Protein AF-A0A6L8N680-F1 (afdb_monomer_lite)

Structure (mmCIF, N/CA/C/O backbone):
data_AF-A0A6L8N680-F1
#
_entry.id   AF-A0A6L8N680-F1
#
loop_
_atom_site.group_PDB
_atom_site.id
_atom_site.type_symbol
_atom_site.label_atom_id
_atom_site.label_alt_id
_atom_site.label_comp_id
_atom_site.label_asym_id
_atom_site.label_entity_id
_atom_site.label_seq_id
_atom_site.pdbx_PDB_ins_code
_atom_site.Cartn_x
_atom_site.Cartn_y
_atom_site.Cartn_z
_atom_site.occupancy
_atom_site.B_iso_or_equiv
_atom_site.auth_seq_id
_atom_site.auth_comp_id
_atom_site.auth_asym_id
_atom_site.auth_atom_id
_atom_site.pdbx_PDB_model_num
ATOM 1 N N . MET A 1 1 ? 29.793 -13.657 1.463 1.00 43.03 1 MET A N 1
ATOM 2 C CA . MET A 1 1 ? 28.678 -14.416 0.861 1.00 43.03 1 MET A CA 1
ATOM 3 C C . MET A 1 1 ? 27.948 -13.471 -0.080 1.00 43.03 1 MET A C 1
ATOM 5 O O . MET A 1 1 ? 27.158 -12.660 0.374 1.00 43.03 1 MET A O 1
ATOM 9 N N . THR A 1 2 ? 28.322 -13.461 -1.357 1.00 38.69 2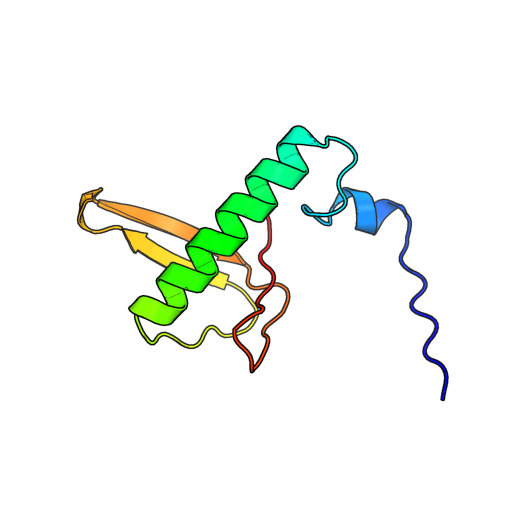 THR A N 1
ATOM 10 C CA . THR A 1 2 ? 27.743 -12.578 -2.380 1.00 38.69 2 THR A CA 1
ATOM 11 C C . THR A 1 2 ? 26.576 -13.303 -3.038 1.00 38.69 2 THR A C 1
ATOM 13 O O . THR A 1 2 ? 26.794 -14.258 -3.779 1.00 38.69 2 THR A O 1
ATOM 16 N N . ALA A 1 3 ? 25.345 -12.898 -2.726 1.00 41.53 3 ALA A N 1
ATOM 17 C CA . ALA A 1 3 ? 24.161 -13.387 -3.419 1.00 41.53 3 ALA A CA 1
ATOM 18 C C . ALA A 1 3 ? 24.020 -12.618 -4.740 1.00 41.53 3 ALA A C 1
ATOM 20 O O . ALA A 1 3 ? 23.645 -11.449 -4.755 1.00 41.53 3 ALA A O 1
ATOM 21 N N . THR A 1 4 ? 24.373 -13.261 -5.847 1.00 48.81 4 THR A N 1
ATOM 22 C CA . THR A 1 4 ? 24.053 -12.805 -7.199 1.00 48.81 4 THR A CA 1
ATOM 23 C C . THR A 1 4 ? 22.566 -13.061 -7.441 1.00 48.81 4 THR A C 1
ATOM 25 O O . THR A 1 4 ? 22.162 -14.183 -7.735 1.00 48.81 4 THR A O 1
ATOM 28 N N . THR A 1 5 ? 21.724 -12.040 -7.299 1.00 58.75 5 THR A N 1
ATOM 29 C CA . THR A 1 5 ? 20.357 -12.075 -7.827 1.00 58.75 5 THR A CA 1
ATOM 30 C C . THR A 1 5 ? 20.433 -11.938 -9.343 1.00 58.75 5 THR A C 1
ATOM 32 O O . THR A 1 5 ? 20.576 -10.849 -9.892 1.00 58.75 5 THR A O 1
ATOM 35 N N . THR A 1 6 ? 20.379 -13.068 -10.044 1.00 51.28 6 THR A N 1
ATOM 36 C CA . THR A 1 6 ? 20.139 -13.089 -11.488 1.00 51.28 6 THR A CA 1
ATOM 37 C C . THR A 1 6 ? 18.674 -12.725 -11.727 1.00 51.28 6 THR A C 1
ATOM 39 O O . THR A 1 6 ? 17.813 -13.596 -11.810 1.00 51.28 6 THR A O 1
ATOM 42 N N . THR A 1 7 ? 18.371 -11.428 -11.795 1.00 60.59 7 THR A N 1
ATOM 43 C CA . THR A 1 7 ? 17.049 -10.951 -12.214 1.00 60.59 7 THR A CA 1
ATOM 44 C C . THR A 1 7 ? 16.866 -11.278 -13.693 1.00 60.59 7 THR A C 1
ATOM 46 O O . THR A 1 7 ? 17.558 -10.744 -14.559 1.00 60.59 7 THR A O 1
ATOM 49 N N . THR A 1 8 ? 15.957 -12.206 -13.987 1.00 59.84 8 THR A N 1
ATOM 50 C CA . THR A 1 8 ? 15.570 -12.569 -15.352 1.00 59.84 8 THR A CA 1
ATOM 51 C C . THR A 1 8 ? 14.981 -11.336 -16.057 1.00 59.84 8 THR A C 1
ATOM 53 O O . THR A 1 8 ? 14.124 -10.675 -15.477 1.00 59.84 8 THR A O 1
ATOM 56 N N . PRO A 1 9 ? 15.360 -11.015 -17.306 1.00 55.81 9 PRO A N 1
ATOM 57 C CA . PRO A 1 9 ? 14.894 -9.805 -17.999 1.00 55.81 9 PRO A CA 1
ATOM 58 C C . PRO A 1 9 ? 13.365 -9.731 -18.189 1.00 55.81 9 PRO A C 1
ATOM 60 O O . PRO A 1 9 ? 12.815 -8.640 -18.286 1.00 55.81 9 PRO A O 1
ATOM 63 N N . LEU A 1 10 ? 12.660 -10.868 -18.169 1.00 54.91 10 LEU A N 1
ATOM 64 C CA . LEU A 1 10 ? 11.189 -10.917 -18.179 1.00 54.91 10 LEU A CA 1
ATOM 65 C C . LEU A 1 10 ? 10.556 -10.461 -16.848 1.00 54.91 10 LEU A C 1
ATOM 67 O O . LEU A 1 10 ? 9.424 -9.987 -16.843 1.00 54.91 10 LEU A O 1
ATOM 71 N N . ALA A 1 11 ? 11.278 -10.566 -15.726 1.00 55.69 11 ALA A N 1
ATOM 72 C CA . ALA A 1 11 ? 10.798 -10.121 -14.418 1.00 55.69 11 ALA A CA 1
ATOM 73 C C . ALA A 1 11 ? 10.781 -8.588 -14.308 1.00 55.69 11 ALA A C 1
ATOM 75 O O . ALA A 1 11 ? 9.836 -8.038 -13.754 1.00 55.69 11 ALA A O 1
ATOM 76 N N . LEU A 1 12 ? 11.750 -7.893 -14.921 1.00 56.25 12 LEU A N 1
ATOM 77 C CA . LEU A 1 12 ? 11.757 -6.422 -15.005 1.00 56.25 12 LEU A CA 1
ATOM 78 C C . LEU A 1 12 ? 10.552 -5.883 -15.786 1.00 56.25 12 LEU A C 1
ATOM 80 O O . LEU A 1 12 ? 10.021 -4.833 -15.450 1.00 56.25 12 LEU A O 1
ATOM 84 N N . ALA A 1 13 ? 10.074 -6.627 -16.789 1.00 55.84 13 ALA A N 1
ATOM 85 C CA . ALA A 1 13 ? 8.858 -6.272 -17.522 1.00 55.84 13 ALA A CA 1
ATOM 86 C C . ALA A 1 13 ? 7.580 -6.388 -16.666 1.00 55.84 13 ALA A C 1
ATOM 88 O O . ALA A 1 13 ? 6.554 -5.824 -17.034 1.00 55.84 13 ALA A O 1
ATOM 89 N N . THR A 1 14 ? 7.641 -7.110 -15.539 1.00 65.31 14 THR A N 1
ATOM 90 C CA . THR A 1 14 ? 6.528 -7.284 -14.588 1.00 65.31 14 THR A CA 1
ATOM 91 C C . THR A 1 14 ? 6.703 -6.429 -13.327 1.00 65.31 14 THR A C 1
ATOM 93 O O . THR A 1 14 ? 5.756 -6.273 -12.564 1.00 65.31 14 THR A O 1
ATOM 96 N N . GLU A 1 15 ? 7.889 -5.856 -13.096 1.00 80.81 15 GLU A N 1
ATOM 97 C CA . GLU A 1 15 ? 8.152 -4.955 -11.976 1.00 80.81 15 GLU A CA 1
ATOM 98 C C . GLU A 1 15 ? 7.670 -3.539 -12.330 1.00 80.81 15 GLU A C 1
ATOM 100 O O . GLU A 1 15 ? 8.309 -2.861 -13.138 1.00 80.81 15 GLU A O 1
ATOM 105 N N . PRO A 1 16 ? 6.561 -3.048 -11.743 1.00 84.94 16 PRO A N 1
ATOM 106 C CA . PRO A 1 16 ? 5.883 -1.858 -12.263 1.00 84.94 16 PRO A CA 1
ATOM 107 C C . PRO A 1 16 ? 6.740 -0.582 -12.233 1.00 84.94 16 PRO A C 1
ATOM 109 O O . PRO A 1 16 ? 6.585 0.294 -13.077 1.00 84.94 16 PRO A O 1
ATOM 112 N N . LEU A 1 17 ? 7.692 -0.491 -11.297 1.00 88.69 17 LEU A N 1
ATOM 113 C CA . LEU A 1 17 ? 8.619 0.642 -11.176 1.00 88.69 17 LEU A CA 1
ATOM 114 C C . LEU A 1 17 ? 9.765 0.633 -12.195 1.00 88.69 17 LEU A C 1
ATOM 116 O O . LEU A 1 17 ? 10.430 1.653 -12.378 1.00 88.69 17 LEU A O 1
ATOM 120 N N . HIS A 1 18 ? 10.025 -0.510 -12.825 1.00 88.00 18 HIS A N 1
ATOM 121 C CA . HIS A 1 18 ? 11.115 -0.706 -13.782 1.00 88.00 18 HIS A CA 1
ATOM 122 C C . HIS A 1 18 ? 10.601 -1.094 -15.175 1.00 88.00 18 HIS A C 1
ATOM 124 O O . HIS A 1 18 ? 11.376 -1.534 -16.027 1.00 88.00 18 HIS A O 1
ATOM 130 N N . GLY A 1 19 ? 9.303 -0.882 -15.417 1.00 84.69 19 GLY A N 1
ATOM 131 C CA . GLY A 1 19 ? 8.676 -1.065 -16.717 1.00 84.69 19 GLY A CA 1
ATOM 132 C C . GLY A 1 19 ? 9.262 -0.148 -17.797 1.00 84.69 19 GLY A C 1
ATOM 133 O O . GLY A 1 19 ? 9.832 0.906 -17.523 1.00 84.69 19 GLY A O 1
ATOM 134 N N . LEU A 1 20 ? 9.100 -0.561 -19.058 1.00 88.81 20 LEU A N 1
ATOM 135 C CA . LEU A 1 20 ? 9.649 0.151 -20.220 1.00 88.81 20 LEU A CA 1
ATOM 136 C C . LEU A 1 20 ? 8.893 1.444 -20.563 1.00 88.81 20 LEU A C 1
ATOM 138 O O . LEU A 1 20 ? 9.446 2.302 -21.248 1.00 88.81 20 LEU A O 1
ATOM 142 N N . ASP A 1 21 ? 7.642 1.581 -20.114 1.00 90.19 21 ASP A N 1
ATOM 143 C CA . ASP A 1 21 ? 6.861 2.809 -20.272 1.00 90.19 21 ASP A CA 1
ATOM 144 C C . ASP A 1 21 ? 7.111 3.749 -19.075 1.00 90.19 21 ASP A C 1
ATOM 146 O O . ASP A 1 21 ? 6.640 3.473 -17.965 1.00 90.19 21 ASP A O 1
ATOM 150 N N . PRO A 1 22 ? 7.817 4.879 -19.274 1.00 91.06 22 PRO A N 1
ATOM 151 C CA . PRO A 1 22 ? 8.151 5.795 -18.190 1.00 91.06 22 PRO A CA 1
ATOM 152 C C . PRO A 1 22 ? 6.920 6.467 -17.574 1.00 91.06 22 PRO A C 1
ATOM 154 O O . PRO A 1 22 ? 6.950 6.821 -16.395 1.00 91.06 22 PRO A O 1
ATOM 157 N N . ARG A 1 23 ? 5.835 6.650 -18.339 1.00 95.38 23 ARG A N 1
ATOM 158 C CA . ARG A 1 23 ? 4.596 7.228 -17.812 1.00 95.38 23 ARG A CA 1
ATOM 159 C C . ARG A 1 23 ? 3.940 6.255 -16.841 1.00 95.38 23 ARG A C 1
ATOM 161 O O . ARG A 1 23 ? 3.620 6.653 -15.725 1.00 95.38 23 ARG A O 1
ATOM 168 N N . ALA A 1 24 ? 3.780 4.999 -17.254 1.00 93.19 24 ALA A N 1
ATOM 169 C CA . ALA A 1 24 ? 3.195 3.957 -16.415 1.00 93.19 24 ALA A CA 1
ATOM 170 C C . ALA A 1 24 ? 4.019 3.731 -15.136 1.00 93.19 24 ALA A C 1
ATOM 172 O O . ALA A 1 24 ? 3.457 3.644 -14.046 1.00 93.19 24 ALA A O 1
ATOM 173 N N . ALA A 1 25 ? 5.353 3.730 -15.242 1.00 93.75 25 ALA A N 1
ATOM 174 C CA . ALA A 1 25 ? 6.233 3.611 -14.079 1.00 93.75 25 ALA A CA 1
ATOM 175 C C . ALA A 1 25 ? 6.068 4.782 -13.092 1.00 93.75 25 ALA A C 1
ATOM 177 O O . ALA A 1 25 ? 6.028 4.575 -11.877 1.00 93.75 25 ALA A O 1
ATOM 178 N N . ALA A 1 26 ? 5.942 6.015 -13.597 1.00 95.69 26 ALA A N 1
ATOM 179 C CA . ALA A 1 26 ? 5.726 7.196 -12.763 1.00 95.69 26 ALA A CA 1
ATOM 180 C C . ALA A 1 26 ? 4.349 7.186 -12.079 1.00 95.69 26 ALA A C 1
ATOM 182 O O . ALA A 1 26 ? 4.243 7.534 -10.902 1.00 95.69 26 ALA A O 1
ATOM 183 N N . GLU A 1 27 ? 3.307 6.762 -12.795 1.00 96.56 27 GLU A N 1
ATOM 184 C CA . GLU A 1 27 ? 1.955 6.606 -12.256 1.00 96.56 27 GLU A CA 1
ATOM 185 C C . GLU A 1 27 ? 1.927 5.566 -11.131 1.00 96.56 27 GLU A C 1
ATOM 187 O O . GLU A 1 27 ? 1.459 5.859 -10.030 1.00 96.56 27 GLU A O 1
ATOM 192 N N . HIS A 1 28 ? 2.547 4.404 -11.346 1.00 95.19 28 HIS A N 1
ATOM 193 C CA . HIS A 1 28 ? 2.672 3.382 -10.310 1.00 95.19 28 HIS A CA 1
ATOM 194 C C . HIS A 1 28 ? 3.442 3.888 -9.088 1.00 95.19 28 HIS A C 1
ATOM 196 O O . HIS A 1 28 ? 2.995 3.720 -7.954 1.00 95.19 28 HIS A O 1
ATOM 202 N N . ALA A 1 29 ? 4.577 4.564 -9.294 1.00 95.75 29 ALA A N 1
ATOM 203 C CA . ALA A 1 29 ? 5.359 5.142 -8.201 1.00 95.75 29 ALA A CA 1
ATOM 204 C C . ALA A 1 29 ? 4.543 6.144 -7.367 1.00 95.75 29 ALA A C 1
ATOM 206 O O . ALA A 1 29 ? 4.672 6.180 -6.138 1.00 95.75 29 ALA A O 1
ATOM 207 N N . HIS A 1 30 ? 3.691 6.936 -8.024 1.00 97.56 30 HIS A N 1
ATOM 208 C CA . HIS A 1 30 ? 2.779 7.858 -7.357 1.00 97.56 30 HIS A CA 1
ATOM 209 C C . HIS A 1 30 ? 1.737 7.112 -6.513 1.00 97.56 30 HIS A C 1
ATOM 211 O O . HIS A 1 30 ? 1.561 7.436 -5.336 1.00 97.56 30 HIS A O 1
ATOM 217 N N . LEU A 1 31 ? 1.109 6.072 -7.068 1.00 96.12 31 LEU A N 1
ATOM 218 C CA . LEU A 1 31 ? 0.147 5.240 -6.343 1.00 96.12 31 LEU A CA 1
ATOM 219 C C . LEU A 1 31 ? 0.795 4.540 -5.137 1.00 96.12 31 LEU A C 1
ATOM 221 O O . LEU A 1 31 ? 0.227 4.576 -4.046 1.00 96.12 31 LEU A O 1
ATOM 225 N N . GLU A 1 32 ? 2.016 4.003 -5.263 1.00 96.38 32 GLU A N 1
ATOM 226 C CA . GLU A 1 32 ? 2.731 3.423 -4.116 1.00 96.38 32 GLU A CA 1
ATOM 227 C C . GLU A 1 32 ? 2.952 4.447 -2.992 1.00 96.38 32 GLU A C 1
ATOM 229 O O . GLU A 1 32 ? 2.861 4.105 -1.812 1.00 96.38 32 GLU A O 1
ATOM 234 N N . ALA A 1 33 ? 3.267 5.702 -3.329 1.00 97.00 33 ALA A N 1
ATOM 235 C CA . ALA A 1 33 ? 3.456 6.752 -2.331 1.00 97.00 33 ALA A CA 1
ATOM 236 C C . ALA A 1 33 ? 2.154 7.047 -1.568 1.00 97.00 33 ALA A C 1
ATOM 238 O O . ALA A 1 33 ? 2.176 7.112 -0.337 1.00 97.00 33 ALA A O 1
ATOM 239 N N . LEU A 1 34 ? 1.023 7.147 -2.275 1.00 96.06 34 LEU A N 1
ATOM 240 C CA . LEU A 1 34 ? -0.294 7.345 -1.661 1.00 96.06 34 LEU A CA 1
ATOM 241 C C . LEU A 1 34 ? -0.696 6.166 -0.768 1.00 96.06 34 LEU A C 1
ATOM 243 O O . LEU A 1 34 ? -1.198 6.377 0.335 1.00 96.06 34 LEU A O 1
ATOM 247 N N . LEU A 1 35 ? -0.427 4.930 -1.197 1.00 95.81 35 LEU A N 1
ATOM 248 C CA . LEU A 1 35 ? -0.703 3.733 -0.401 1.00 95.81 35 LEU A CA 1
ATOM 249 C C . LEU A 1 35 ? 0.103 3.707 0.902 1.00 95.81 35 LEU A C 1
ATOM 251 O O . LEU A 1 35 ? -0.461 3.421 1.956 1.00 95.81 35 LEU A O 1
ATOM 255 N N . ARG A 1 36 ? 1.399 4.052 0.866 1.00 96.19 36 ARG A N 1
ATOM 256 C CA . ARG A 1 36 ? 2.229 4.138 2.085 1.00 96.19 36 ARG A CA 1
ATOM 257 C C . ARG A 1 36 ? 1.693 5.178 3.059 1.00 96.19 36 ARG A C 1
ATOM 259 O O . ARG A 1 36 ? 1.587 4.888 4.247 1.00 96.19 36 ARG A O 1
ATOM 266 N N . VAL A 1 37 ? 1.333 6.361 2.558 1.00 95.44 37 VAL A N 1
ATOM 267 C CA . VAL A 1 37 ? 0.728 7.416 3.383 1.00 95.44 37 VAL A CA 1
ATOM 268 C C . VAL A 1 37 ? -0.580 6.926 3.989 1.00 95.44 37 VAL A C 1
ATOM 270 O O . VAL A 1 37 ? -0.773 7.047 5.193 1.00 95.44 37 VAL A O 1
ATOM 273 N N . ARG A 1 38 ? -1.443 6.288 3.196 1.00 93.56 38 ARG A N 1
ATOM 274 C CA . ARG A 1 38 ? -2.717 5.769 3.689 1.00 93.56 38 ARG A CA 1
ATOM 275 C C . ARG A 1 38 ? -2.541 4.715 4.784 1.00 93.56 38 ARG A C 1
ATOM 277 O O . ARG A 1 38 ? -3.252 4.762 5.786 1.00 93.56 38 ARG A O 1
ATOM 284 N N . LEU A 1 39 ? -1.610 3.777 4.609 1.00 93.38 39 LEU A N 1
ATOM 285 C CA . LEU A 1 39 ? -1.301 2.765 5.623 1.00 93.38 39 LEU A CA 1
ATOM 286 C C . LEU A 1 39 ? -0.791 3.417 6.912 1.00 93.38 39 LEU A C 1
ATOM 288 O O . LEU A 1 39 ? -1.309 3.106 7.984 1.00 93.38 39 LEU A O 1
ATOM 292 N N . LEU A 1 40 ? 0.119 4.388 6.790 1.00 92.75 40 LEU A N 1
ATOM 293 C CA . LEU A 1 40 ? 0.636 5.162 7.918 1.00 92.75 40 LEU A CA 1
ATOM 294 C C . LEU A 1 40 ? -0.480 5.904 8.668 1.00 92.75 40 LEU A C 1
ATOM 296 O O . LEU A 1 40 ? -0.579 5.786 9.885 1.00 92.75 40 LEU A O 1
ATOM 300 N N . GLU A 1 41 ? -1.343 6.628 7.954 1.00 93.31 41 GLU A N 1
ATOM 301 C CA . GLU A 1 41 ? -2.472 7.365 8.538 1.00 93.31 41 GLU A CA 1
ATOM 302 C C . GLU A 1 41 ? -3.475 6.445 9.240 1.00 93.31 41 GLU A C 1
ATOM 304 O O . GLU A 1 41 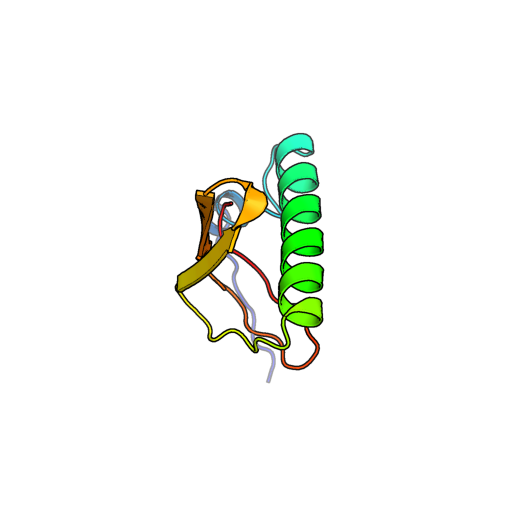? -4.052 6.812 10.261 1.00 93.31 41 GLU A O 1
ATOM 309 N N . SER A 1 42 ? -3.690 5.245 8.699 1.00 90.12 42 SER A N 1
ATOM 310 C CA . SER A 1 42 ? -4.592 4.254 9.292 1.00 90.12 42 SER A CA 1
ATOM 311 C C . SER A 1 42 ? -3.982 3.483 10.469 1.00 90.12 42 SER A C 1
ATOM 313 O O . SER A 1 42 ? -4.715 2.803 11.184 1.00 90.12 42 SER A O 1
ATOM 315 N N . GLY A 1 43 ? -2.660 3.557 10.663 1.00 90.44 43 GLY A N 1
ATOM 316 C CA . GLY A 1 43 ? -1.932 2.745 11.642 1.00 90.44 43 GLY A CA 1
ATOM 317 C C . GLY A 1 43 ? -1.953 1.240 11.341 1.00 90.44 43 GLY A C 1
ATOM 318 O O . GLY A 1 43 ? -1.692 0.434 12.234 1.00 90.44 43 GLY A O 1
ATOM 319 N N . VAL A 1 44 ? -2.295 0.846 10.110 1.00 88.19 44 VAL A N 1
ATOM 320 C CA . VAL A 1 44 ? -2.366 -0.557 9.692 1.00 88.19 44 VAL A CA 1
ATOM 321 C C . VAL A 1 44 ? -0.996 -1.005 9.202 1.00 88.19 44 VAL A C 1
ATOM 323 O O . VAL A 1 44 ? -0.496 -0.520 8.189 1.00 88.19 44 VAL A O 1
ATOM 326 N N . GLU A 1 45 ? -0.416 -1.986 9.887 1.00 90.69 45 GLU A N 1
ATOM 327 C CA . GLU A 1 45 ? 0.787 -2.673 9.422 1.00 90.69 45 GLU A CA 1
ATOM 328 C C . GLU A 1 45 ? 0.405 -3.775 8.423 1.00 90.69 45 GLU A C 1
ATOM 330 O O . GLU A 1 45 ? -0.249 -4.750 8.810 1.00 90.69 45 GLU A O 1
ATOM 335 N N . PRO A 1 46 ? 0.799 -3.667 7.143 1.00 93.44 46 PRO A N 1
ATOM 336 C CA . PRO A 1 46 ? 0.453 -4.674 6.155 1.00 93.44 46 PRO A CA 1
ATOM 337 C C . PRO A 1 46 ? 1.285 -5.951 6.338 1.00 93.44 46 PRO A C 1
ATOM 339 O O . PRO A 1 46 ? 2.481 -5.913 6.653 1.00 93.44 46 PRO A O 1
ATOM 342 N N . ALA A 1 47 ? 0.669 -7.094 6.044 1.00 95.00 47 ALA A N 1
ATOM 343 C CA . ALA A 1 47 ? 1.393 -8.325 5.744 1.00 95.00 47 ALA A CA 1
ATOM 344 C C . ALA A 1 47 ? 1.849 -8.324 4.274 1.00 95.00 47 ALA A C 1
ATOM 346 O O . ALA A 1 47 ? 1.338 -7.556 3.463 1.00 95.00 47 ALA A O 1
ATOM 347 N N . ALA A 1 48 ? 2.810 -9.182 3.926 1.00 95.38 48 ALA A N 1
ATOM 348 C CA . ALA A 1 48 ? 3.068 -9.486 2.519 1.00 95.38 48 ALA A CA 1
ATOM 349 C C . ALA A 1 48 ? 1.883 -10.279 1.933 1.00 95.38 48 ALA A C 1
ATOM 351 O O . ALA A 1 48 ? 1.316 -11.123 2.631 1.00 95.38 48 ALA A O 1
ATOM 352 N N . GLY A 1 49 ? 1.542 -10.027 0.668 1.00 95.38 49 GLY A N 1
ATOM 353 C CA . GLY A 1 49 ? 0.374 -10.610 -0.002 1.00 95.38 49 GLY A CA 1
ATOM 354 C C . GLY A 1 49 ? -0.812 -9.639 -0.127 1.00 95.38 49 GLY A C 1
ATOM 355 O O . GLY A 1 49 ? -0.594 -8.425 -0.133 1.00 95.38 49 GLY A O 1
ATOM 356 N N . PRO A 1 50 ? -2.057 -10.139 -0.224 1.00 96.62 50 PRO A N 1
ATOM 357 C CA . PRO A 1 50 ? -3.207 -9.317 -0.583 1.00 96.62 50 PRO A CA 1
ATOM 358 C C . PRO A 1 50 ? -3.461 -8.165 0.386 1.00 96.62 50 PRO A C 1
ATOM 360 O O . PRO A 1 50 ? -3.500 -8.340 1.606 1.00 96.62 50 PRO A O 1
ATOM 363 N N . LEU A 1 51 ? -3.708 -6.985 -0.173 1.00 95.44 51 LEU A N 1
ATOM 364 C CA . LEU A 1 51 ? -4.046 -5.765 0.540 1.00 95.44 51 LEU A CA 1
ATOM 365 C C . LEU A 1 51 ? -5.369 -5.215 0.021 1.00 95.44 51 LEU A C 1
ATOM 367 O O . LEU A 1 51 ? -5.541 -4.963 -1.171 1.00 95.44 51 LEU A O 1
ATOM 371 N N . ARG A 1 52 ? -6.287 -4.968 0.954 1.00 95.06 52 ARG A N 1
ATOM 372 C CA . ARG A 1 52 ? -7.544 -4.271 0.708 1.00 95.06 52 ARG A CA 1
ATOM 373 C C . ARG A 1 52 ? -7.588 -3.000 1.545 1.00 95.06 52 ARG A C 1
ATOM 375 O O . ARG A 1 52 ? -7.434 -3.063 2.761 1.00 95.06 52 ARG A O 1
ATOM 382 N N . ILE A 1 53 ? -7.847 -1.869 0.899 1.00 92.69 53 ILE A N 1
ATOM 383 C CA . ILE A 1 53 ? -8.069 -0.582 1.561 1.00 92.69 53 ILE A CA 1
ATOM 384 C C . ILE A 1 53 ? -9.461 -0.085 1.194 1.00 92.69 53 ILE A C 1
ATOM 386 O O . ILE A 1 53 ? -9.736 0.211 0.031 1.00 92.69 53 ILE A O 1
ATOM 390 N N . ASP A 1 54 ? -10.332 0.041 2.190 1.00 92.62 54 ASP A N 1
ATOM 391 C CA . ASP A 1 54 ? -11.653 0.624 1.984 1.00 92.62 54 ASP A CA 1
ATOM 392 C C . ASP A 1 54 ? -11.557 2.153 1.831 1.00 92.62 54 ASP A C 1
ATOM 394 O O . ASP A 1 54 ? -10.802 2.832 2.541 1.00 92.62 54 ASP A O 1
ATOM 398 N N . LEU A 1 55 ? -12.355 2.695 0.907 1.00 91.00 55 LEU A N 1
ATOM 399 C CA . LEU A 1 55 ? -12.499 4.118 0.598 1.00 91.00 55 LEU A CA 1
ATOM 400 C C . LEU A 1 55 ? -13.952 4.544 0.885 1.00 91.00 55 LEU A C 1
ATOM 402 O O . LEU A 1 55 ? -14.762 4.647 -0.041 1.00 91.00 55 LEU A O 1
ATOM 406 N N . PRO A 1 56 ? -14.319 4.798 2.159 1.00 90.06 56 PRO A N 1
ATOM 407 C CA . PRO A 1 56 ? -15.717 4.932 2.576 1.00 90.06 56 PRO A CA 1
ATOM 408 C C . PRO A 1 56 ? -16.454 6.081 1.891 1.00 90.06 56 PRO A C 1
ATOM 410 O O . PRO A 1 56 ? -17.618 5.937 1.537 1.00 90.06 56 PRO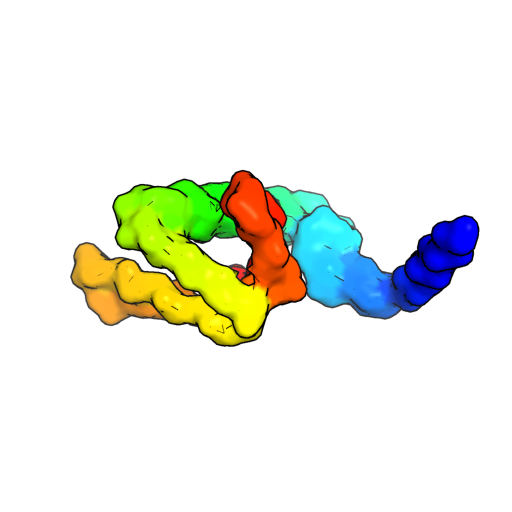 A O 1
ATOM 413 N N . ALA A 1 57 ? -15.760 7.196 1.646 1.00 91.81 57 ALA A N 1
ATOM 414 C CA . ALA A 1 57 ? -16.322 8.355 0.954 1.00 91.81 57 ALA A CA 1
ATOM 415 C C . ALA A 1 57 ? -16.757 8.044 -0.490 1.00 91.81 57 ALA A C 1
ATOM 417 O O . ALA A 1 57 ? -17.605 8.743 -1.034 1.00 91.81 57 ALA A O 1
ATOM 418 N N . LEU A 1 58 ? -16.183 7.002 -1.098 1.00 92.50 58 LEU A N 1
ATOM 419 C CA . LEU A 1 58 ? -16.488 6.566 -2.459 1.00 92.50 58 LEU A CA 1
ATOM 420 C C . LEU A 1 58 ? -17.330 5.283 -2.497 1.00 92.50 58 LEU A C 1
ATOM 422 O O . LEU A 1 58 ? -17.798 4.905 -3.564 1.00 92.50 58 LEU A O 1
ATOM 426 N N . GLY A 1 59 ? -17.503 4.587 -1.368 1.00 95.06 59 GLY A N 1
ATOM 427 C CA . GLY A 1 59 ? -18.132 3.262 -1.337 1.00 95.06 59 GLY A CA 1
ATOM 428 C C . GLY A 1 59 ? -17.350 2.190 -2.110 1.00 95.06 59 GLY A C 1
ATOM 429 O O . GLY A 1 59 ? -17.926 1.186 -2.522 1.00 95.06 59 GLY A O 1
ATOM 430 N N . LEU A 1 60 ? -16.050 2.406 -2.329 1.00 95.62 60 LEU A N 1
ATOM 431 C CA . LEU A 1 60 ? -15.165 1.516 -3.083 1.00 95.62 60 LEU A CA 1
ATOM 432 C C . LEU A 1 60 ? -14.092 0.914 -2.174 1.00 95.62 60 LEU A C 1
ATOM 434 O O . LEU A 1 60 ? -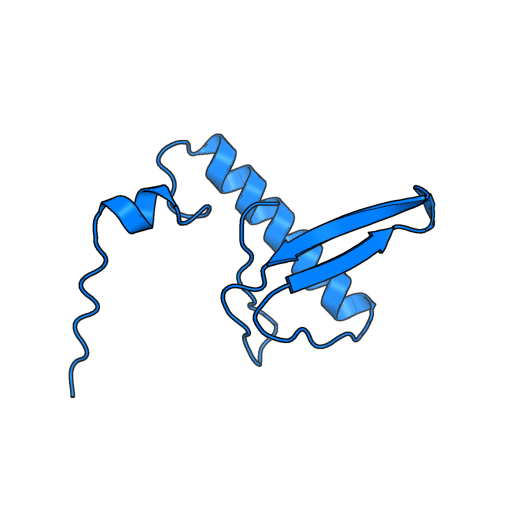13.887 1.359 -1.044 1.00 95.62 60 LEU A O 1
ATOM 438 N N . ALA A 1 61 ? -13.373 -0.076 -2.695 1.00 93.75 61 ALA A N 1
ATOM 439 C CA . ALA A 1 61 ? -12.144 -0.561 -2.089 1.00 93.75 61 ALA A CA 1
ATOM 440 C C . ALA A 1 61 ? -11.061 -0.729 -3.146 1.00 93.75 61 ALA A C 1
ATOM 442 O O . ALA A 1 61 ? -11.319 -1.245 -4.232 1.00 93.75 61 ALA A O 1
ATOM 443 N N . LEU A 1 62 ? -9.854 -0.306 -2.793 1.00 93.19 62 LEU A N 1
ATOM 444 C CA . LEU A 1 62 ? -8.652 -0.560 -3.566 1.00 93.19 62 LEU A CA 1
ATOM 445 C C . LEU A 1 62 ? -8.108 -1.931 -3.164 1.00 93.19 62 LEU A C 1
ATOM 447 O O . LEU A 1 62 ? -7.988 -2.222 -1.970 1.00 93.19 62 LEU A O 1
ATOM 451 N N . VAL A 1 63 ? -7.803 -2.767 -4.155 1.00 95.00 63 VAL A N 1
ATOM 452 C CA . VAL A 1 63 ? -7.246 -4.110 -3.960 1.00 95.00 63 VAL A CA 1
ATOM 453 C C . VAL A 1 63 ? -5.940 -4.214 -4.733 1.00 95.00 63 VAL A C 1
ATOM 455 O O . VAL A 1 63 ? -5.904 -3.908 -5.919 1.00 95.00 63 VAL A O 1
ATOM 458 N N . THR A 1 64 ? -4.876 -4.631 -4.057 1.00 95.38 64 THR A N 1
ATOM 459 C CA . THR A 1 64 ? -3.554 -4.867 -4.651 1.00 95.38 64 THR A CA 1
ATOM 460 C C . THR A 1 64 ? -2.790 -5.902 -3.818 1.00 95.38 64 THR A C 1
ATOM 462 O O . THR A 1 64 ? -3.343 -6.480 -2.885 1.00 95.38 64 THR A O 1
ATOM 465 N N . GLU A 1 65 ? -1.516 -6.126 -4.122 1.00 96.00 65 GLU A N 1
ATOM 466 C CA . GLU A 1 65 ? -0.616 -7.018 -3.391 1.00 96.00 65 GLU A CA 1
ATOM 467 C C . GLU A 1 65 ? 0.522 -6.227 -2.746 1.00 96.00 65 GLU A C 1
ATOM 469 O O . GLU A 1 65 ? 1.111 -5.350 -3.370 1.00 96.00 65 GLU A O 1
ATOM 474 N N . VAL A 1 66 ? 0.909 -6.574 -1.524 1.00 96.75 66 VAL A N 1
ATOM 475 C CA . VAL A 1 66 ? 2.154 -6.129 -0.892 1.00 96.75 66 VAL A CA 1
ATOM 476 C C . VAL A 1 66 ? 3.242 -7.126 -1.271 1.00 96.75 66 VAL A C 1
ATOM 478 O O . VAL A 1 66 ? 3.408 -8.170 -0.640 1.00 96.75 66 VAL A O 1
ATOM 481 N N . VAL A 1 67 ? 3.996 -6.796 -2.317 1.00 95.19 67 VAL A N 1
ATOM 482 C CA . VAL A 1 67 ? 5.068 -7.644 -2.867 1.00 95.19 67 VAL A CA 1
ATOM 483 C C . VAL A 1 67 ? 6.294 -7.642 -1.953 1.00 95.19 67 VAL A C 1
ATOM 485 O O . VAL A 1 67 ? 6.980 -8.653 -1.817 1.00 95.19 67 VAL A O 1
ATOM 488 N N . HIS A 1 68 ? 6.560 -6.520 -1.278 1.00 94.12 68 HIS A N 1
ATOM 489 C CA . HIS A 1 68 ? 7.616 -6.432 -0.273 1.00 94.12 68 HIS A CA 1
ATOM 490 C C . HIS A 1 68 ? 7.136 -5.665 0.958 1.00 94.12 68 HIS A C 1
ATOM 492 O O . HIS A 1 68 ? 6.828 -4.473 0.882 1.00 94.12 68 HIS A O 1
ATOM 498 N N . ARG A 1 69 ? 7.124 -6.336 2.115 1.00 95.38 69 ARG A N 1
ATOM 499 C CA . ARG A 1 69 ? 6.860 -5.708 3.413 1.00 95.38 69 ARG A CA 1
ATOM 500 C C . ARG A 1 69 ? 8.163 -5.172 3.997 1.00 95.38 69 ARG A C 1
ATOM 502 O O . ARG A 1 69 ? 9.036 -5.952 4.364 1.00 95.38 69 ARG A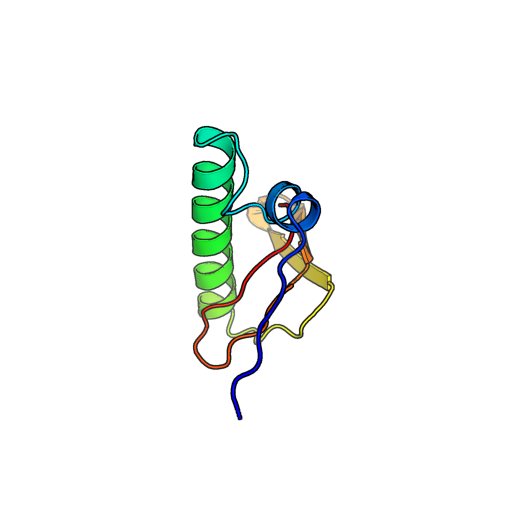 O 1
ATOM 509 N N . SER A 1 70 ? 8.253 -3.853 4.157 1.00 93.06 70 SER A N 1
ATOM 510 C CA . SER A 1 70 ? 9.377 -3.203 4.837 1.00 93.06 70 SER A CA 1
ATOM 511 C C . SER A 1 70 ? 9.011 -2.841 6.283 1.00 93.06 70 SER A C 1
ATOM 513 O O . SER A 1 70 ? 7.927 -2.301 6.501 1.00 93.06 70 SER A O 1
ATOM 515 N N . PRO A 1 71 ? 9.875 -3.093 7.283 1.00 90.12 71 PRO A N 1
ATOM 516 C CA . PRO A 1 71 ? 9.700 -2.602 8.656 1.00 90.12 71 PRO A CA 1
ATOM 517 C C . PRO A 1 71 ? 9.716 -1.073 8.791 1.00 90.12 71 PRO A C 1
ATOM 519 O O . PRO A 1 71 ? 9.251 -0.547 9.792 1.00 90.12 71 PRO A O 1
ATOM 522 N N . SER A 1 72 ? 10.264 -0.357 7.805 1.00 91.06 72 SER A N 1
ATOM 523 C CA . SER A 1 72 ? 10.393 1.106 7.815 1.00 91.06 72 SER A CA 1
ATOM 524 C C . SER A 1 72 ? 9.327 1.822 6.976 1.00 91.06 72 SER A C 1
ATOM 526 O O . SER A 1 72 ? 9.507 2.984 6.622 1.00 91.06 72 SER A O 1
ATOM 528 N N . GLY A 1 73 ? 8.244 1.134 6.596 1.00 90.62 73 GLY A N 1
ATOM 529 C CA . GLY A 1 73 ? 7.152 1.713 5.802 1.00 90.62 73 GLY A CA 1
ATOM 530 C C . GLY A 1 73 ? 7.420 1.801 4.291 1.00 90.62 73 GLY A C 1
ATOM 531 O O . GLY A 1 73 ? 6.527 2.145 3.518 1.00 90.62 73 GLY A O 1
ATOM 532 N N . TRP A 1 74 ? 8.620 1.435 3.826 1.00 93.56 74 TRP A N 1
ATOM 533 C CA . TRP A 1 74 ? 8.996 1.401 2.402 1.00 93.56 74 TRP A CA 1
ATOM 534 C C . TRP A 1 74 ? 8.481 0.144 1.682 1.00 93.56 74 TRP A C 1
ATOM 536 O O . TRP A 1 74 ? 9.241 -0.600 1.065 1.00 93.56 74 TRP A O 1
ATOM 546 N N . HIS A 1 75 ? 7.182 -0.125 1.802 1.00 95.00 75 HIS A N 1
ATOM 547 C CA . HIS A 1 75 ? 6.537 -1.276 1.167 1.00 95.00 75 HIS A CA 1
ATOM 548 C C . HIS A 1 75 ? 6.571 -1.163 -0.361 1.00 95.00 75 HIS A C 1
ATOM 550 O O . HIS A 1 75 ? 6.544 -0.049 -0.887 1.00 95.00 75 HIS A O 1
ATOM 556 N N . ARG A 1 76 ? 6.610 -2.294 -1.070 1.00 95.38 76 ARG A N 1
ATOM 557 C CA . ARG A 1 76 ? 6.392 -2.365 -2.526 1.00 95.38 76 ARG A CA 1
ATOM 558 C C . ARG A 1 76 ? 5.064 -3.030 -2.819 1.00 95.38 76 ARG A C 1
ATOM 560 O O . ARG A 1 76 ? 4.717 -3.993 -2.130 1.00 95.38 76 ARG A O 1
ATOM 567 N N . PHE A 1 77 ? 4.377 -2.539 -3.842 1.00 95.31 77 PHE A N 1
ATOM 568 C CA . PHE A 1 77 ? 3.055 -3.016 -4.217 1.00 95.31 77 PHE A CA 1
ATOM 569 C C . PHE A 1 77 ? 3.063 -3.608 -5.626 1.00 95.31 77 PHE A C 1
ATOM 571 O O . PHE A 1 77 ? 3.826 -3.182 -6.495 1.00 95.31 77 PHE A O 1
ATOM 578 N N . GLY A 1 78 ? 2.221 -4.616 -5.835 1.00 93.50 78 GLY A N 1
ATOM 579 C CA . GLY A 1 78 ? 1.893 -5.113 -7.165 1.00 93.50 78 GLY A CA 1
ATOM 580 C C . GLY A 1 78 ? 1.064 -4.080 -7.933 1.00 93.50 78 GLY A C 1
ATOM 581 O O . GLY A 1 78 ? 0.7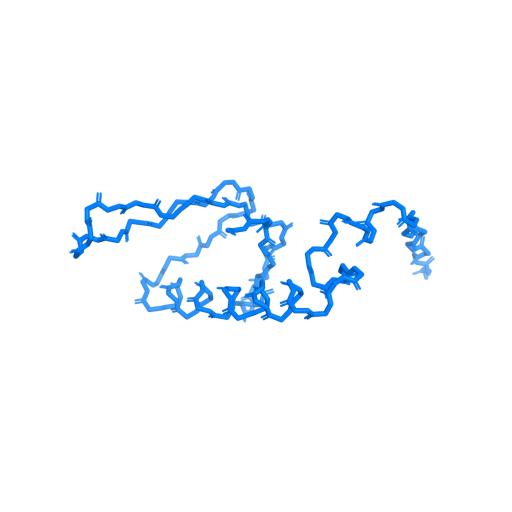54 -3.030 -7.376 1.00 93.50 78 GLY A O 1
ATOM 582 N N . PRO A 1 79 ? 0.698 -4.358 -9.195 1.00 91.19 79 PRO A N 1
ATOM 583 C CA . PRO A 1 79 ? -0.139 -3.466 -9.998 1.00 91.19 79 PRO A CA 1
ATOM 584 C C . PRO A 1 79 ? -1.375 -2.963 -9.231 1.00 91.19 79 PRO A C 1
ATOM 586 O O . PRO A 1 79 ? -1.977 -3.715 -8.453 1.00 91.19 79 PRO A O 1
ATOM 589 N N . VAL A 1 80 ? -1.714 -1.687 -9.433 1.00 86.56 80 VAL A N 1
ATOM 590 C CA . VAL A 1 80 ? -2.782 -0.951 -8.732 1.00 86.56 80 VAL A CA 1
ATOM 591 C C . VAL A 1 80 ? -3.717 -0.304 -9.742 1.00 86.56 80 VAL A C 1
ATOM 593 O O . VAL A 1 80 ? -3.199 0.167 -10.778 1.00 86.56 80 VAL A O 1
#

Foldseek 3Di:
DDDPPPDDPVVLCQQQCNHPDNVSNVVQVVVLVVVLVVCVVVVPQDDFFWDWDDDVVVRDIDIWGFPARDPVSNTDIGDD

Sequence (80 aa):
MTATTTTTPLALATEPLHGLDPRAAAEHAHLEALLRVRLLESGVEPAAGPLRIDLPALGLALVTEVVHRSPSGWHRFGPV

Secondary structure (DSSP, 8-state):
--------HHHHTT-GGG-S-HHHHHHHHHHHHHHHHHHHHHT--PPSEEEEEEEGGGTEEEEEEEEE--TTS--EE---

pLDDT: mean 86.12, std 15.72, range [38.69, 97.56]

Radius of gyration: 14.28 Å; chains: 1; bounding box: 47×23×32 Å